Protein AF-F8UI28-F1 (afdb_monomer)

Sequence (110 aa):
MSSPSFADTATGSRAAAPAAPTWDPDAATDPRRIALVTALVFLAAGLPSMVAWTLDERTILGANVWSKPIKFQLSFALHWLTIAWLLSCTDPAARASRGLRRWVLAGGAA

Structure (mmCIF, N/CA/C/O backbone):
data_AF-F8UI28-F1
#
_entry.id   AF-F8UI28-F1
#
loop_
_atom_site.group_PDB
_atom_site.id
_atom_site.type_symbol
_atom_site.label_atom_id
_atom_site.label_alt_id
_atom_site.label_comp_id
_atom_site.label_asym_id
_atom_site.label_entity_id
_atom_site.label_seq_id
_atom_site.pdbx_PDB_ins_code
_atom_site.Cartn_x
_atom_site.Cartn_y
_atom_site.Cartn_z
_atom_site.occupancy
_atom_site.B_iso_or_equiv
_atom_site.auth_seq_id
_atom_site.auth_comp_id
_atom_site.auth_asym_id
_atom_site.auth_atom_id
_atom_site.pdbx_PDB_model_num
ATOM 1 N N . MET A 1 1 ? -6.019 -13.447 -84.567 1.00 49.50 1 MET A N 1
ATOM 2 C CA . MET A 1 1 ? -5.977 -14.855 -84.116 1.00 49.50 1 MET A CA 1
ATOM 3 C C . MET A 1 1 ? -4.525 -15.143 -83.754 1.00 49.50 1 MET A C 1
ATOM 5 O O . MET A 1 1 ? -3.698 -14.943 -84.629 1.00 49.50 1 MET A O 1
ATOM 9 N N . SER A 1 2 ? -4.116 -15.490 -82.532 1.00 44.88 2 SER A N 1
ATOM 10 C CA . SER A 1 2 ? -4.823 -15.735 -81.252 1.00 44.88 2 SER A CA 1
ATOM 11 C C . SER A 1 2 ? -3.765 -15.744 -80.121 1.00 44.88 2 SER A C 1
ATOM 13 O O . SER A 1 2 ? -2.628 -16.092 -80.413 1.00 44.88 2 SER A O 1
ATOM 15 N N . SER A 1 3 ? -4.001 -15.429 -78.841 1.00 53.66 3 SER A N 1
ATOM 16 C CA . SER A 1 3 ? -5.135 -14.830 -78.101 1.00 53.66 3 SER A CA 1
ATOM 17 C C . SER A 1 3 ? -4.620 -14.330 -76.724 1.00 53.66 3 SER A C 1
ATOM 19 O O . SER A 1 3 ? -3.541 -14.761 -76.315 1.00 53.66 3 SER A O 1
ATOM 21 N N . PRO A 1 4 ? -5.333 -13.451 -75.984 1.00 55.69 4 PRO A N 1
ATOM 22 C CA . PRO A 1 4 ? -4.887 -13.002 -74.659 1.00 55.69 4 PRO A CA 1
ATOM 23 C C . PRO A 1 4 ? -5.019 -14.108 -73.597 1.00 55.69 4 PRO A C 1
ATOM 25 O O . PRO A 1 4 ? -6.040 -14.791 -73.525 1.00 55.69 4 PRO A O 1
ATOM 28 N N . SER A 1 5 ? -3.994 -14.264 -72.753 1.00 64.00 5 SER A N 1
ATOM 29 C CA . SER A 1 5 ? -3.984 -15.235 -71.651 1.00 64.00 5 SER A CA 1
ATOM 30 C C . SER A 1 5 ? -4.758 -14.700 -70.443 1.00 64.00 5 SER A C 1
ATOM 32 O O . SER A 1 5 ? -4.239 -13.901 -69.663 1.00 64.00 5 SER A O 1
ATOM 34 N N . PHE A 1 6 ? -6.010 -15.133 -70.293 1.00 58.75 6 PHE A N 1
ATOM 35 C CA . PHE A 1 6 ? -6.830 -14.849 -69.116 1.00 58.75 6 PHE A CA 1
ATOM 36 C C . PHE A 1 6 ? -6.517 -15.866 -68.007 1.00 58.75 6 PHE A C 1
ATOM 38 O O . PHE A 1 6 ? -7.221 -16.858 -67.831 1.00 58.75 6 PHE A O 1
ATOM 45 N N . ALA A 1 7 ? -5.418 -15.634 -67.285 1.00 55.31 7 ALA A N 1
ATOM 46 C CA . ALA A 1 7 ? -5.058 -16.390 -66.087 1.00 55.31 7 ALA A CA 1
ATOM 47 C C . ALA A 1 7 ? -5.752 -15.788 -64.855 1.00 55.31 7 ALA A C 1
ATOM 49 O O . ALA A 1 7 ? -5.140 -15.119 -64.025 1.00 55.31 7 ALA A O 1
ATOM 50 N N . ASP A 1 8 ? -7.058 -16.014 -64.774 1.00 58.47 8 ASP A N 1
ATOM 51 C CA . ASP A 1 8 ? -7.859 -15.720 -63.593 1.00 58.47 8 ASP A CA 1
ATOM 52 C C . ASP A 1 8 ? -7.659 -16.845 -62.570 1.00 58.47 8 ASP A C 1
ATOM 54 O O . ASP A 1 8 ? -7.908 -18.015 -62.866 1.00 58.47 8 ASP A O 1
ATOM 58 N N . THR A 1 9 ? -7.144 -16.538 -61.377 1.00 52.78 9 THR A N 1
ATOM 59 C CA . THR A 1 9 ? -7.265 -17.435 -60.212 1.00 52.78 9 THR A CA 1
ATOM 60 C C . THR A 1 9 ? -6.998 -16.688 -58.911 1.00 52.78 9 THR A C 1
ATOM 62 O O . THR A 1 9 ? -5.879 -16.620 -58.414 1.00 52.78 9 THR A O 1
ATOM 65 N N . ALA A 1 10 ? -8.080 -16.140 -58.360 1.00 52.28 10 ALA A N 1
ATOM 66 C CA . ALA A 1 10 ? -8.328 -15.973 -56.931 1.00 52.28 10 ALA A CA 1
ATOM 67 C C . ALA A 1 10 ? -7.086 -15.877 -56.017 1.00 52.28 10 ALA A C 1
ATOM 69 O O . ALA A 1 10 ? -6.698 -16.853 -55.366 1.00 52.28 10 ALA A O 1
ATOM 70 N N . THR A 1 11 ? -6.574 -14.656 -55.820 1.00 54.12 11 THR A N 1
ATOM 71 C CA . THR A 1 11 ? -5.886 -14.313 -54.566 1.00 54.12 11 THR A CA 1
ATOM 72 C C . THR A 1 11 ? -6.921 -14.363 -53.447 1.00 54.12 11 THR A C 1
ATOM 74 O O . THR A 1 11 ? -7.513 -13.353 -53.066 1.00 54.12 11 THR A O 1
ATOM 77 N N . GLY A 1 12 ? -7.188 -15.573 -52.956 1.00 51.53 12 GLY A N 1
ATOM 78 C CA . GLY A 1 12 ? -8.058 -15.797 -51.820 1.00 51.53 12 GLY A CA 1
ATOM 79 C C . GLY A 1 12 ? -7.513 -15.011 -50.640 1.00 51.53 12 GLY A C 1
ATOM 80 O O . GLY A 1 12 ? -6.440 -15.330 -50.124 1.00 51.53 12 GLY A O 1
ATOM 81 N N . SER A 1 13 ? -8.255 -13.988 -50.214 1.00 56.06 13 SER A N 1
ATOM 82 C CA . SER A 1 13 ? -8.016 -13.320 -48.941 1.00 56.06 13 SER A CA 1
ATOM 83 C C . SER A 1 13 ? -8.230 -14.353 -47.841 1.00 56.06 13 SER A C 1
ATOM 85 O O . SER A 1 13 ? -9.345 -14.571 -47.364 1.00 56.06 13 SER A O 1
ATOM 87 N N . ARG A 1 14 ? -7.151 -15.055 -47.483 1.00 61.28 14 ARG A N 1
ATOM 88 C CA . ARG A 1 14 ? -7.088 -15.914 -46.310 1.00 61.28 14 ARG A CA 1
ATOM 89 C C . ARG A 1 14 ? -7.218 -14.980 -45.120 1.00 61.28 14 ARG A C 1
ATOM 91 O O . ARG A 1 14 ? -6.214 -14.460 -44.637 1.00 61.28 14 ARG A O 1
ATOM 98 N N . ALA A 1 15 ? -8.466 -14.750 -44.709 1.00 62.94 15 ALA A N 1
ATOM 99 C CA . ALA A 1 15 ? -8.810 -13.987 -43.524 1.00 62.94 15 ALA A CA 1
ATOM 100 C C . ALA A 1 15 ? -7.863 -14.425 -42.409 1.00 62.94 15 ALA A C 1
ATOM 102 O O . ALA A 1 15 ? -7.798 -15.615 -42.081 1.00 62.94 15 ALA A O 1
ATOM 103 N N . ALA A 1 16 ? -7.047 -13.486 -41.926 1.00 63.81 16 ALA A N 1
ATOM 104 C CA . ALA A 1 16 ? -6.039 -13.791 -40.930 1.00 63.81 16 ALA A CA 1
ATOM 105 C C . ALA A 1 16 ? -6.771 -14.374 -39.721 1.00 63.81 16 ALA A C 1
ATOM 107 O O . ALA A 1 16 ? -7.583 -13.684 -39.103 1.00 63.81 16 ALA A O 1
ATOM 108 N N . ALA A 1 17 ? -6.536 -15.662 -39.445 1.00 65.12 17 ALA A N 1
ATOM 109 C CA . ALA A 1 17 ? -7.139 -16.325 -38.300 1.00 65.12 17 ALA A CA 1
ATOM 110 C C . ALA A 1 17 ? -6.850 -15.459 -37.064 1.00 65.12 17 ALA A C 1
ATOM 112 O O . ALA A 1 17 ? -5.702 -15.017 -36.926 1.00 65.12 17 ALA A O 1
ATOM 113 N N . PRO A 1 18 ? -7.859 -15.160 -36.223 1.00 70.25 18 PRO A N 1
ATOM 114 C CA . PRO A 1 18 ? -7.683 -14.242 -35.106 1.00 70.25 18 PRO A CA 1
ATOM 115 C C . PRO A 1 18 ? -6.490 -14.718 -34.289 1.00 70.25 18 PRO A C 1
ATOM 117 O O . PRO A 1 18 ? -6.449 -15.884 -33.887 1.00 70.25 18 PRO A O 1
ATOM 120 N N . ALA A 1 19 ? -5.491 -13.842 -34.137 1.00 69.12 19 ALA A N 1
ATOM 121 C CA . ALA A 1 19 ? -4.225 -14.201 -33.518 1.00 69.12 19 ALA A CA 1
ATOM 122 C C . ALA A 1 19 ? -4.517 -14.832 -32.154 1.00 69.12 19 ALA A C 1
ATOM 124 O O . ALA A 1 19 ? -5.116 -14.189 -31.289 1.00 69.12 19 ALA A O 1
ATOM 125 N N . ALA A 1 20 ? -4.162 -16.113 -32.005 1.00 73.38 20 ALA A N 1
ATOM 126 C CA . ALA A 1 20 ? -4.425 -16.848 -30.777 1.00 73.38 20 ALA A CA 1
ATOM 127 C C . ALA A 1 20 ? -3.823 -16.059 -29.605 1.00 73.38 20 ALA A C 1
ATOM 129 O O . ALA A 1 20 ? -2.707 -15.557 -29.760 1.00 73.38 20 ALA A O 1
ATOM 130 N N . PRO A 1 21 ? -4.536 -15.912 -28.471 1.00 76.00 21 PRO A N 1
ATOM 131 C CA . PRO A 1 21 ? -4.087 -15.067 -27.373 1.00 76.00 21 PRO A CA 1
ATOM 132 C C . PRO A 1 21 ? -2.698 -15.516 -26.925 1.00 76.00 21 PRO A C 1
ATOM 134 O O . PRO A 1 21 ? -2.530 -16.581 -26.329 1.00 76.00 21 PRO A O 1
ATOM 137 N N . THR A 1 22 ? -1.693 -14.707 -27.259 1.00 79.25 22 THR A N 1
ATOM 138 C CA . THR A 1 22 ? -0.301 -14.979 -26.931 1.00 79.25 22 THR A CA 1
ATOM 139 C C . THR A 1 22 ? -0.153 -14.796 -25.436 1.00 79.25 22 THR A C 1
ATOM 141 O O . THR A 1 22 ? -0.083 -13.665 -24.950 1.00 79.25 22 THR A O 1
ATOM 144 N N . TRP A 1 23 ? -0.156 -15.906 -24.698 1.00 75.25 23 TRP A N 1
ATOM 145 C CA . TRP A 1 23 ? 0.206 -15.867 -23.292 1.00 75.25 23 TRP A CA 1
ATOM 146 C C . TRP A 1 23 ? 1.634 -15.317 -23.209 1.00 75.25 23 TRP A C 1
ATOM 148 O O . TRP A 1 23 ? 2.550 -15.833 -23.850 1.00 75.25 23 TRP A O 1
ATOM 158 N N . ASP A 1 24 ? 1.797 -14.223 -22.477 1.00 77.06 24 ASP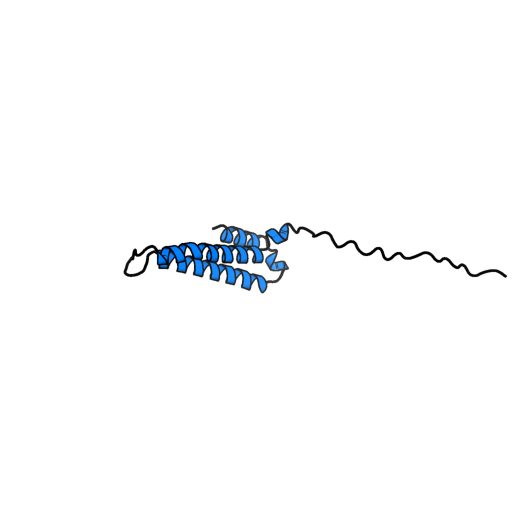 A N 1
ATOM 159 C CA . ASP A 1 24 ? 3.098 -13.621 -22.240 1.00 77.06 24 ASP A CA 1
ATOM 160 C C . ASP A 1 24 ? 3.551 -14.017 -20.822 1.00 77.06 24 ASP A C 1
ATOM 162 O O . ASP A 1 24 ? 2.973 -13.519 -19.845 1.00 77.06 24 ASP A O 1
ATOM 166 N N .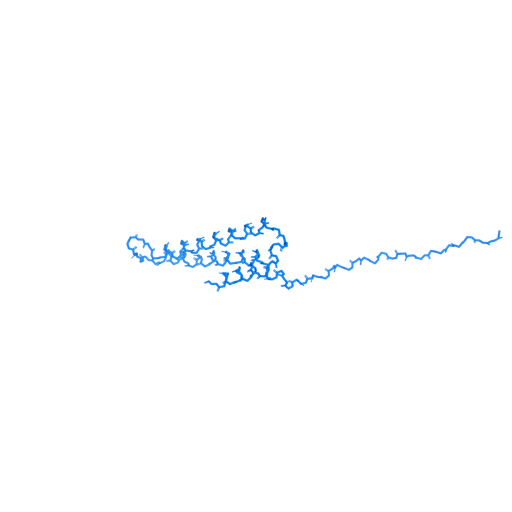 PRO A 1 25 ? 4.539 -14.925 -20.673 1.00 71.12 25 PRO A N 1
ATOM 167 C CA . PRO A 1 25 ? 5.104 -15.260 -19.368 1.00 71.12 25 PRO A CA 1
ATOM 168 C C . PRO A 1 25 ? 5.635 -14.036 -18.623 1.00 71.12 25 PRO A C 1
ATOM 170 O O . PRO A 1 25 ? 5.521 -13.958 -17.396 1.00 71.12 25 PRO A O 1
ATOM 173 N N . ASP A 1 26 ? 6.202 -13.072 -19.344 1.00 72.62 26 ASP A N 1
ATOM 174 C CA . ASP A 1 26 ? 6.863 -11.927 -18.741 1.00 72.62 26 ASP A CA 1
ATOM 175 C C . ASP A 1 26 ? 5.848 -10.890 -18.245 1.00 72.62 26 ASP A C 1
ATOM 177 O O . ASP A 1 26 ? 6.093 -10.276 -17.203 1.00 72.62 26 ASP A O 1
ATOM 181 N N . ALA A 1 27 ? 4.658 -10.802 -18.856 1.00 73.19 27 ALA A N 1
ATOM 182 C CA . ALA A 1 27 ? 3.534 -9.994 -18.367 1.00 73.19 27 ALA A CA 1
ATOM 183 C C . ALA A 1 27 ? 3.043 -10.407 -16.964 1.00 73.19 27 ALA A C 1
ATOM 185 O O . ALA A 1 27 ? 2.557 -9.567 -16.201 1.00 73.19 27 ALA A O 1
ATOM 186 N N . ALA A 1 28 ? 3.206 -11.677 -16.571 1.00 73.75 28 ALA A N 1
ATOM 187 C CA . ALA A 1 28 ? 2.949 -12.108 -15.195 1.00 73.75 28 ALA A CA 1
ATOM 188 C C . ALA A 1 28 ? 3.971 -11.528 -14.197 1.00 73.75 28 ALA A C 1
ATOM 190 O O . ALA A 1 28 ? 3.664 -11.405 -13.011 1.00 73.75 28 ALA A O 1
ATOM 191 N N . THR A 1 29 ? 5.157 -11.140 -14.679 1.00 80.75 29 THR A N 1
ATOM 192 C CA . THR A 1 29 ? 6.268 -10.599 -13.882 1.00 80.75 29 THR A CA 1
ATOM 193 C C . THR A 1 29 ? 6.562 -9.114 -14.139 1.00 80.75 29 THR A C 1
ATOM 195 O O . THR A 1 29 ? 7.605 -8.623 -13.699 1.00 80.75 29 THR A O 1
ATOM 198 N N . ASP A 1 30 ? 5.655 -8.395 -14.816 1.00 87.44 30 ASP A N 1
ATOM 199 C CA . ASP A 1 30 ? 5.723 -6.939 -14.982 1.00 87.44 30 ASP A CA 1
ATOM 200 C C . ASP A 1 30 ? 5.762 -6.252 -13.600 1.00 87.44 30 ASP A C 1
ATOM 202 O O . ASP A 1 30 ? 4.795 -6.367 -12.834 1.00 87.44 30 ASP A O 1
ATOM 206 N N . PRO A 1 31 ? 6.833 -5.500 -13.272 1.00 89.44 31 PRO A N 1
ATOM 207 C CA . PRO A 1 31 ? 6.941 -4.780 -12.007 1.00 89.44 31 PRO A CA 1
ATOM 208 C C . PRO A 1 31 ? 5.750 -3.854 -11.730 1.00 89.44 31 PRO A C 1
ATOM 210 O O . PRO A 1 31 ? 5.330 -3.723 -10.580 1.00 89.44 31 PRO A O 1
ATOM 213 N N . ARG A 1 32 ? 5.163 -3.226 -12.761 1.00 91.88 32 ARG A N 1
ATOM 214 C CA . ARG A 1 32 ? 4.007 -2.336 -12.575 1.00 91.88 32 ARG A CA 1
ATOM 215 C C . ARG A 1 32 ? 2.762 -3.130 -12.182 1.00 91.88 32 ARG A C 1
ATOM 217 O O . ARG A 1 32 ? 2.073 -2.738 -11.241 1.00 91.88 32 ARG A O 1
ATOM 224 N N . ARG A 1 33 ? 2.483 -4.245 -12.864 1.00 90.88 33 ARG A N 1
ATOM 225 C CA . ARG A 1 33 ? 1.388 -5.162 -12.515 1.00 90.88 33 ARG A CA 1
ATOM 226 C C . ARG A 1 33 ? 1.530 -5.706 -11.094 1.00 90.88 33 ARG A C 1
ATOM 228 O O . ARG A 1 33 ? 0.542 -5.705 -10.366 1.00 90.88 33 ARG A O 1
ATOM 235 N N . ILE A 1 34 ? 2.735 -6.114 -10.691 1.00 92.81 34 ILE A N 1
ATOM 236 C CA . ILE A 1 34 ? 3.018 -6.592 -9.327 1.00 92.81 34 ILE A CA 1
ATOM 237 C C . ILE A 1 34 ? 2.689 -5.498 -8.305 1.00 92.81 34 ILE A C 1
ATOM 239 O O . ILE A 1 34 ? 1.871 -5.730 -7.421 1.00 92.81 34 ILE A O 1
ATOM 243 N N . ALA A 1 35 ? 3.229 -4.287 -8.479 1.00 94.50 35 ALA A N 1
ATOM 244 C CA . ALA A 1 35 ? 2.975 -3.164 -7.576 1.00 94.50 35 ALA A CA 1
ATOM 245 C C . ALA A 1 35 ? 1.474 -2.821 -7.443 1.00 94.50 35 ALA A C 1
ATOM 247 O O . ALA A 1 35 ? 0.992 -2.580 -6.337 1.00 94.50 35 ALA A O 1
ATOM 248 N N . LEU A 1 36 ? 0.709 -2.858 -8.543 1.00 95.81 36 LEU A N 1
ATOM 249 C CA . LEU A 1 36 ? -0.747 -2.660 -8.507 1.00 95.81 36 LEU A CA 1
ATOM 250 C C . LEU A 1 36 ? -1.477 -3.777 -7.749 1.00 95.81 36 LEU A C 1
ATOM 252 O O . LEU A 1 36 ? -2.370 -3.487 -6.954 1.00 95.81 36 LEU A O 1
ATOM 256 N N . VAL A 1 37 ? -1.108 -5.042 -7.968 1.00 95.31 37 VAL A N 1
ATOM 257 C CA . VAL A 1 37 ? -1.709 -6.180 -7.254 1.00 95.31 37 VAL A CA 1
ATOM 258 C C . VAL A 1 37 ? -1.402 -6.097 -5.759 1.00 95.31 37 VAL A C 1
ATOM 260 O O . VAL A 1 37 ? -2.322 -6.224 -4.956 1.00 95.31 37 VAL A O 1
ATOM 263 N N . THR A 1 38 ? -0.160 -5.800 -5.370 1.00 95.88 38 THR A N 1
ATOM 264 C CA . THR A 1 38 ? 0.215 -5.610 -3.961 1.00 95.88 38 THR A CA 1
ATOM 265 C C . THR A 1 38 ? -0.575 -4.460 -3.321 1.00 95.88 38 THR A C 1
ATOM 267 O O . THR A 1 38 ? -1.116 -4.630 -2.229 1.00 95.88 38 THR A O 1
ATOM 270 N N . ALA A 1 39 ? -0.746 -3.323 -4.010 1.00 97.56 39 ALA A N 1
ATOM 271 C CA . ALA A 1 39 ? -1.581 -2.223 -3.518 1.00 97.56 39 ALA A CA 1
ATOM 272 C C . ALA A 1 39 ? -3.041 -2.654 -3.270 1.00 97.56 39 ALA A C 1
ATOM 274 O O . ALA A 1 39 ? -3.613 -2.341 -2.223 1.00 97.56 39 ALA A O 1
ATOM 275 N N . LEU A 1 40 ? -3.633 -3.413 -4.201 1.00 97.88 40 LEU A N 1
ATOM 276 C CA . LEU A 1 40 ? -4.992 -3.949 -4.070 1.00 97.88 40 LEU A CA 1
ATOM 277 C C . LEU A 1 40 ? -5.115 -4.977 -2.935 1.00 97.88 40 LEU A C 1
ATOM 279 O O . LEU A 1 40 ? -6.124 -4.971 -2.233 1.00 97.88 40 LEU A O 1
ATOM 283 N N . VAL A 1 41 ? -4.097 -5.814 -2.709 1.00 97.25 41 VAL A N 1
ATOM 284 C CA . VAL A 1 41 ? -4.054 -6.756 -1.576 1.00 97.25 41 VAL A CA 1
ATOM 285 C C . VAL A 1 41 ? -4.072 -6.008 -0.241 1.00 97.25 41 VAL A C 1
ATOM 287 O O . VAL A 1 41 ? -4.850 -6.372 0.639 1.00 97.25 41 VAL A O 1
ATOM 290 N N . PHE A 1 42 ? -3.302 -4.924 -0.095 1.00 98.06 42 PHE A N 1
ATOM 291 C CA . PHE A 1 42 ? -3.340 -4.106 1.122 1.00 98.06 42 PHE A CA 1
ATOM 292 C C . PHE A 1 42 ? -4.688 -3.395 1.327 1.00 98.06 42 PHE A C 1
ATOM 294 O O . PHE A 1 42 ? -5.177 -3.355 2.457 1.00 98.06 42 PHE A O 1
ATOM 301 N N . LEU A 1 43 ? -5.339 -2.905 0.262 1.00 98.06 43 LEU A N 1
ATOM 302 C CA . LEU A 1 43 ? -6.704 -2.359 0.355 1.00 98.06 43 LEU A CA 1
ATOM 303 C C . LEU A 1 43 ? -7.726 -3.428 0.770 1.00 98.06 43 LEU A C 1
ATOM 305 O O . LEU A 1 43 ? -8.544 -3.182 1.655 1.00 98.06 43 LEU A O 1
ATOM 309 N N . ALA A 1 44 ? -7.654 -4.625 0.184 1.00 97.88 44 ALA A N 1
ATOM 310 C CA . ALA A 1 44 ? -8.528 -5.744 0.528 1.00 97.88 44 ALA A CA 1
ATOM 311 C C . ALA A 1 44 ? -8.322 -6.213 1.980 1.00 97.88 44 ALA A C 1
ATOM 313 O O . ALA A 1 44 ? -9.299 -6.459 2.684 1.00 97.88 44 ALA A O 1
ATOM 314 N N . ALA A 1 45 ? -7.075 -6.255 2.465 1.00 96.38 45 ALA A N 1
ATOM 315 C CA . ALA A 1 45 ? -6.742 -6.529 3.868 1.00 96.38 45 ALA A CA 1
ATOM 316 C C . ALA A 1 45 ? -7.228 -5.426 4.837 1.00 96.38 45 ALA A C 1
ATOM 318 O O . ALA A 1 45 ? -7.456 -5.688 6.023 1.00 96.38 45 ALA A O 1
ATOM 319 N N . GLY A 1 46 ? -7.447 -4.209 4.328 1.00 97.44 46 GLY A N 1
ATOM 320 C CA . GLY A 1 46 ? -8.114 -3.122 5.044 1.00 97.44 46 GLY A CA 1
ATOM 321 C C . GLY A 1 46 ? -9.549 -3.458 5.453 1.00 97.44 46 GLY A C 1
ATOM 322 O O . GLY A 1 46 ? -9.950 -3.147 6.573 1.00 97.44 46 GLY A O 1
ATOM 323 N N . LEU A 1 47 ? -10.306 -4.156 4.600 1.00 97.94 47 LEU A N 1
ATOM 324 C CA . LEU A 1 47 ? -11.727 -4.456 4.822 1.00 97.94 47 LEU A CA 1
ATOM 325 C C . LEU A 1 47 ? -12.014 -5.225 6.130 1.00 97.94 47 LEU A C 1
ATOM 327 O O . LEU A 1 47 ? -12.798 -4.714 6.932 1.00 97.94 47 LEU A O 1
ATOM 331 N N . PRO A 1 48 ? -11.390 -6.386 6.433 1.00 97.69 48 PRO A N 1
ATOM 332 C CA . PRO A 1 48 ? -11.617 -7.069 7.709 1.00 97.69 48 PRO A CA 1
ATOM 333 C C . PRO A 1 48 ? -11.149 -6.238 8.912 1.00 97.69 48 PRO A C 1
ATOM 335 O O . PRO A 1 48 ? -11.736 -6.342 9.985 1.00 97.69 48 PRO A O 1
ATOM 338 N N . SER A 1 49 ? -10.148 -5.369 8.738 1.00 97.38 49 SER A N 1
ATOM 339 C CA . SER A 1 49 ? -9.676 -4.477 9.806 1.00 97.38 49 SER A CA 1
ATOM 340 C C . SER A 1 49 ? -10.665 -3.338 10.083 1.00 97.38 49 SER A C 1
ATOM 342 O O . SER A 1 49 ? -10.843 -2.954 11.235 1.00 97.38 49 SER A O 1
ATOM 344 N N . MET A 1 50 ? -11.358 -2.835 9.054 1.00 97.56 50 MET A N 1
ATOM 345 C CA . MET A 1 50 ? -12.473 -1.890 9.194 1.00 97.56 50 MET A CA 1
ATOM 346 C C . MET A 1 50 ? -13.698 -2.539 9.847 1.00 97.56 50 MET A C 1
ATOM 348 O O . MET A 1 50 ? -14.300 -1.933 10.728 1.00 97.56 50 MET A O 1
ATOM 352 N N . VAL A 1 51 ? -14.037 -3.779 9.476 1.00 98.12 51 VAL A N 1
ATOM 353 C CA . VAL A 1 51 ? -15.106 -4.541 10.147 1.00 98.12 51 VAL A CA 1
ATOM 354 C C . VAL A 1 51 ? -14.765 -4.736 11.625 1.00 98.12 51 VAL A C 1
ATOM 356 O O . VAL A 1 51 ? -15.568 -4.397 12.490 1.00 98.12 51 VAL A O 1
ATOM 359 N N . ALA A 1 52 ? -13.550 -5.188 11.938 1.00 96.88 52 ALA A N 1
ATOM 3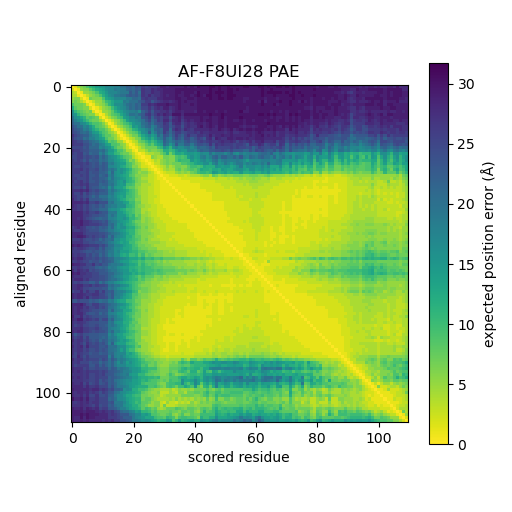60 C CA . ALA A 1 52 ? -13.124 -5.378 13.319 1.00 96.88 52 ALA A CA 1
ATOM 361 C C . ALA A 1 52 ? -13.092 -4.062 14.124 1.00 96.88 52 ALA A C 1
ATOM 363 O O . ALA A 1 52 ? -13.511 -4.056 15.275 1.00 96.88 52 ALA A O 1
ATOM 364 N N . TRP A 1 53 ? -12.728 -2.927 13.513 1.00 97.19 53 TRP A N 1
ATOM 365 C CA . TRP A 1 53 ? -12.835 -1.598 14.140 1.00 97.19 53 TRP A CA 1
ATOM 366 C C . TRP A 1 53 ? -14.268 -1.238 14.574 1.00 97.19 53 TRP A C 1
ATOM 368 O O . TRP A 1 53 ? -14.434 -0.551 15.578 1.00 97.19 53 TRP A O 1
ATOM 378 N N . THR A 1 54 ? -15.299 -1.724 13.869 1.00 96.44 54 THR A N 1
ATOM 379 C CA . THR A 1 54 ? -16.711 -1.525 14.265 1.00 96.44 54 THR A CA 1
ATOM 380 C C . THR A 1 54 ? -17.227 -2.512 15.316 1.00 96.44 54 THR A C 1
ATOM 382 O O . THR A 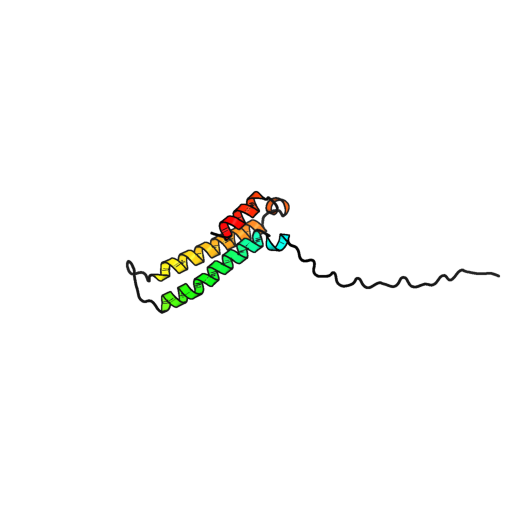1 54 ? -18.248 -2.234 15.936 1.00 96.44 54 THR A O 1
ATOM 385 N N . LEU A 1 55 ? -16.555 -3.654 15.513 1.00 97.38 55 LEU A N 1
ATOM 386 C CA . LEU A 1 55 ? -17.012 -4.748 16.387 1.00 97.38 55 LEU A CA 1
ATOM 387 C C . LEU A 1 55 ? -16.195 -4.896 17.681 1.00 97.38 55 LEU A C 1
ATOM 389 O O . LEU A 1 55 ? -16.643 -5.546 18.621 1.00 97.38 55 LEU A O 1
ATOM 393 N N . ASP A 1 56 ? -14.985 -4.341 17.723 1.00 96.31 56 ASP A N 1
ATOM 394 C CA . ASP A 1 56 ? -14.045 -4.466 18.834 1.00 96.31 56 ASP A CA 1
ATOM 395 C C . ASP A 1 56 ? -13.825 -3.103 19.492 1.00 96.31 56 ASP A C 1
ATOM 397 O O . ASP A 1 56 ? -13.070 -2.268 18.995 1.00 96.31 56 ASP A O 1
ATOM 401 N N . GLU A 1 57 ? -14.484 -2.884 20.629 1.00 96.00 57 GLU A N 1
ATOM 402 C CA . GLU A 1 57 ? -14.464 -1.624 21.383 1.00 96.00 57 GLU A CA 1
ATOM 403 C C . GLU A 1 57 ? -13.139 -1.360 22.126 1.00 96.00 57 GLU A C 1
ATOM 405 O O . GLU A 1 57 ? -12.974 -0.311 22.754 1.00 96.00 57 GLU A O 1
ATOM 410 N N . ARG A 1 58 ? -12.166 -2.285 22.083 1.00 97.12 58 ARG A N 1
ATOM 411 C CA . ARG A 1 58 ? -10.908 -2.138 22.829 1.00 97.12 58 ARG A CA 1
ATOM 412 C C . ARG A 1 58 ? -10.138 -0.899 22.380 1.00 97.12 58 ARG A C 1
ATOM 414 O O . ARG A 1 58 ? -9.881 -0.684 21.192 1.00 97.12 58 ARG A O 1
ATOM 421 N N . THR A 1 59 ? -9.673 -0.125 23.358 1.00 97.06 59 THR A N 1
ATOM 422 C CA . THR A 1 59 ? -8.834 1.056 23.135 1.00 97.06 59 THR A CA 1
ATOM 423 C C . THR A 1 59 ? -7.454 0.907 23.773 1.00 97.06 59 THR A C 1
ATOM 425 O O . THR A 1 59 ? -7.276 0.253 24.798 1.00 97.06 59 THR A O 1
ATOM 428 N N . ILE A 1 60 ? -6.457 1.536 23.153 1.00 95.81 60 ILE A 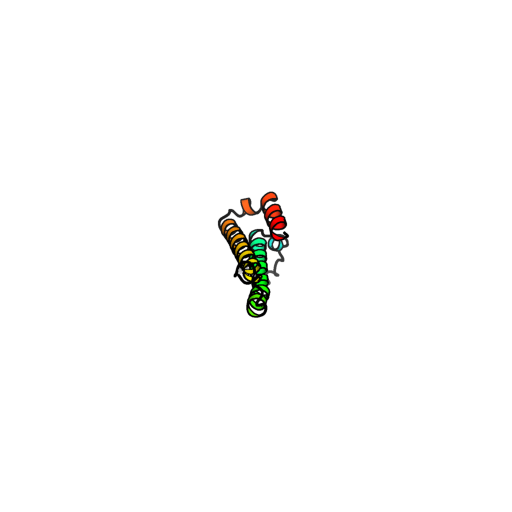N 1
ATOM 429 C CA . ILE A 1 60 ? -5.108 1.730 23.690 1.00 95.81 60 ILE A CA 1
ATOM 430 C C . ILE A 1 60 ? -4.827 3.229 23.594 1.00 95.81 60 ILE A C 1
ATOM 432 O O . ILE A 1 60 ? -4.872 3.792 22.501 1.00 95.81 60 ILE A O 1
ATOM 436 N N . LEU A 1 61 ? -4.554 3.877 24.732 1.00 95.06 61 LEU A N 1
ATOM 437 C CA . LEU A 1 61 ? -4.366 5.336 24.824 1.00 95.06 61 LEU A CA 1
ATOM 438 C C . LEU A 1 61 ? -5.552 6.134 24.231 1.00 95.06 61 LEU A C 1
ATOM 440 O O . LEU A 1 61 ? -5.360 7.136 23.549 1.00 95.06 61 LEU A O 1
ATOM 444 N N . GLY A 1 62 ? -6.785 5.655 24.442 1.00 95.00 62 GLY A N 1
ATOM 445 C CA . GLY A 1 62 ? -8.012 6.285 23.935 1.00 95.00 62 GLY A CA 1
ATOM 446 C C . GLY A 1 62 ? -8.307 6.066 22.443 1.00 95.00 62 GLY A C 1
ATOM 447 O O . GLY A 1 62 ? -9.360 6.480 21.973 1.00 95.00 62 GLY A O 1
ATOM 448 N N . ALA A 1 63 ? -7.432 5.387 21.693 1.00 95.12 63 ALA A N 1
ATOM 449 C CA . ALA A 1 63 ? -7.663 5.037 20.291 1.00 95.12 63 ALA A CA 1
ATOM 450 C C . ALA A 1 63 ? -8.044 3.556 20.140 1.00 95.12 63 ALA A C 1
ATOM 452 O O . ALA A 1 63 ? -7.408 2.692 20.742 1.00 95.12 63 ALA A O 1
ATOM 453 N N . ASN A 1 64 ? -9.038 3.245 19.300 1.00 97.12 64 ASN A N 1
ATOM 454 C CA . ASN A 1 64 ? -9.433 1.863 18.993 1.00 97.12 64 ASN A CA 1
ATOM 455 C C . ASN A 1 64 ? -8.237 1.055 18.439 1.00 97.12 64 ASN A C 1
ATOM 457 O O . ASN A 1 64 ? -7.514 1.558 17.571 1.00 97.12 64 ASN A O 1
ATOM 461 N N . VAL A 1 65 ? -8.043 -0.185 18.903 1.00 97.25 65 VAL A N 1
ATOM 462 C CA . VAL A 1 65 ? -6.908 -1.066 18.542 1.00 97.25 65 VAL A CA 1
ATOM 463 C C . VAL A 1 65 ? -6.711 -1.203 17.022 1.00 97.25 65 VAL A C 1
ATOM 465 O O . VAL A 1 65 ? -5.582 -1.101 16.531 1.00 97.25 65 VAL A O 1
ATOM 468 N N . TRP A 1 66 ? -7.795 -1.342 16.256 1.00 97.81 66 TRP A N 1
ATOM 469 C CA . TRP A 1 66 ? -7.776 -1.528 14.798 1.00 97.81 66 TRP A CA 1
ATOM 470 C C . TRP A 1 66 ? -7.430 -0.255 14.016 1.00 97.81 66 TRP A C 1
ATOM 472 O O . TRP A 1 66 ? -7.048 -0.314 12.845 1.00 97.81 66 TRP A O 1
ATOM 482 N N . SER A 1 67 ? -7.429 0.903 14.685 1.00 96.69 67 SER A N 1
ATOM 483 C CA . SER A 1 67 ? -7.014 2.185 14.103 1.00 96.69 67 SER A CA 1
ATOM 484 C C . SER A 1 67 ? -5.550 2.204 13.650 1.00 96.69 67 SER A C 1
ATOM 486 O O . SER A 1 67 ? -5.175 3.109 12.900 1.00 96.69 67 SER A O 1
ATOM 488 N N . LYS A 1 68 ? -4.711 1.274 14.135 1.00 94.44 68 LYS A N 1
ATOM 489 C CA . LYS A 1 68 ? -3.321 1.081 13.688 1.00 94.44 68 LYS A CA 1
ATOM 490 C C . LYS A 1 68 ? -3.246 0.208 12.420 1.00 94.44 68 LYS A C 1
ATOM 492 O O . LYS A 1 68 ? -2.762 0.742 11.422 1.00 94.44 68 LYS A O 1
ATOM 497 N N . PRO A 1 69 ? -3.759 -1.046 12.397 1.00 96.75 69 PRO A N 1
ATOM 498 C CA . PRO A 1 69 ? -3.868 -1.864 11.184 1.00 96.75 69 PRO A CA 1
ATOM 499 C C . PRO A 1 69 ? -4.392 -1.110 9.957 1.00 96.75 69 PRO A C 1
ATOM 501 O O . PRO A 1 69 ? -3.703 -1.081 8.941 1.00 96.75 69 PRO A O 1
ATOM 504 N N . ILE A 1 70 ? -5.523 -0.402 10.082 1.00 97.81 70 ILE A N 1
ATOM 505 C CA . ILE A 1 70 ? -6.139 0.337 8.964 1.00 97.81 70 ILE A CA 1
ATOM 506 C C . ILE A 1 70 ? -5.179 1.385 8.382 1.00 97.81 70 ILE A C 1
ATOM 508 O O . ILE A 1 70 ? -5.015 1.476 7.167 1.00 97.81 70 ILE A O 1
ATOM 512 N N . LYS A 1 71 ? -4.501 2.166 9.238 1.00 96.81 71 LYS A N 1
ATOM 513 C CA . LYS A 1 71 ? -3.530 3.177 8.783 1.00 96.81 71 LYS A CA 1
ATOM 514 C C . LYS A 1 71 ? -2.320 2.534 8.109 1.00 96.81 71 LYS A C 1
ATOM 516 O O . LYS A 1 71 ? -1.827 3.077 7.124 1.00 96.81 71 LYS A O 1
ATOM 521 N N . PHE A 1 72 ? -1.854 1.394 8.616 1.00 97.12 72 PHE A N 1
ATOM 522 C CA . PHE A 1 72 ? -0.727 0.657 8.045 1.00 97.12 72 PHE A CA 1
ATOM 523 C C . PHE A 1 72 ? -1.076 0.115 6.652 1.00 97.12 72 PHE A C 1
ATOM 525 O O . PHE A 1 72 ? -0.384 0.423 5.687 1.00 97.12 72 PHE A O 1
ATOM 532 N N . GLN A 1 73 ? -2.205 -0.586 6.527 1.00 97.94 73 GLN A N 1
ATOM 533 C CA . GLN A 1 73 ? -2.727 -1.111 5.260 1.00 97.94 73 GLN A CA 1
ATOM 534 C C . GLN A 1 73 ? -2.939 0.001 4.225 1.00 97.94 73 GLN A C 1
ATOM 536 O O . GLN A 1 73 ? -2.463 -0.115 3.098 1.00 97.94 73 GLN A O 1
ATOM 541 N N . LEU A 1 74 ? -3.563 1.119 4.613 1.00 98.00 74 LEU A N 1
ATOM 542 C CA . LEU A 1 74 ? -3.748 2.269 3.724 1.00 98.00 74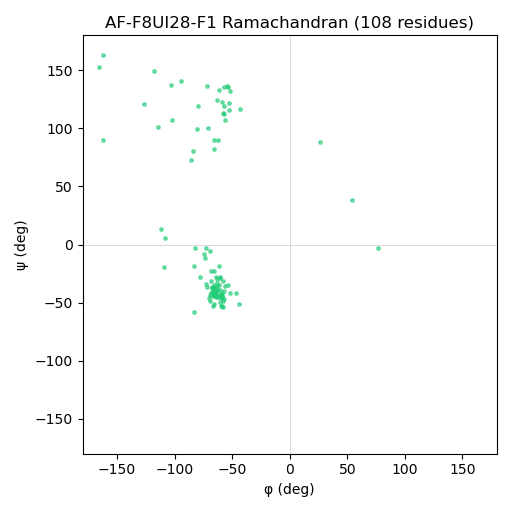 LEU A CA 1
ATOM 543 C C . LEU A 1 74 ? -2.409 2.891 3.291 1.00 98.00 74 LEU A C 1
ATOM 545 O O . LEU A 1 74 ? -2.243 3.233 2.122 1.00 98.00 74 LEU A O 1
ATOM 549 N N . SER A 1 75 ? -1.437 2.998 4.202 1.00 97.94 75 SER A N 1
ATOM 550 C CA . SER A 1 75 ? -0.101 3.529 3.888 1.00 97.94 75 SER A CA 1
ATOM 551 C C . SER A 1 75 ? 0.650 2.633 2.902 1.00 97.94 75 SER A C 1
ATOM 553 O O . SER A 1 75 ? 1.236 3.136 1.947 1.00 97.94 75 SER A O 1
ATOM 555 N N . PHE A 1 76 ? 0.592 1.310 3.084 1.00 97.00 76 PHE A N 1
ATOM 556 C CA . PHE A 1 76 ? 1.200 0.348 2.162 1.00 97.00 76 PHE A CA 1
ATOM 557 C C . PHE A 1 76 ? 0.499 0.330 0.799 1.00 97.00 76 PHE A C 1
ATOM 559 O O . PHE A 1 76 ? 1.176 0.329 -0.228 1.00 97.00 76 PHE A O 1
ATOM 566 N N . ALA A 1 77 ? -0.834 0.401 0.766 1.00 97.94 77 ALA A N 1
ATOM 567 C CA . ALA A 1 77 ? -1.589 0.531 -0.476 1.00 97.94 77 ALA A CA 1
ATOM 568 C C . ALA A 1 77 ? -1.186 1.788 -1.267 1.00 97.94 77 ALA A C 1
ATOM 570 O O . ALA A 1 77 ? -0.886 1.698 -2.458 1.00 97.94 77 ALA A O 1
ATOM 571 N N . LEU A 1 78 ? -1.119 2.948 -0.605 1.00 98.31 78 LEU A N 1
ATOM 572 C CA . LEU A 1 78 ? -0.694 4.211 -1.220 1.00 98.31 78 LEU A CA 1
ATOM 573 C C . LEU A 1 78 ? 0.777 4.181 -1.656 1.00 98.31 78 LEU A C 1
ATOM 575 O O . LEU A 1 78 ? 1.101 4.678 -2.736 1.00 98.31 78 LEU A O 1
ATOM 579 N N . HIS A 1 79 ? 1.662 3.566 -0.867 1.00 97.19 79 HIS A N 1
ATOM 580 C CA . HIS A 1 79 ? 3.063 3.374 -1.237 1.00 97.19 79 HIS A CA 1
ATOM 581 C C . HIS A 1 79 ? 3.186 2.551 -2.526 1.00 97.19 79 HIS A C 1
ATOM 583 O O . HIS A 1 79 ? 3.780 3.013 -3.499 1.00 97.19 79 HIS A O 1
ATOM 589 N N . TRP A 1 80 ? 2.558 1.376 -2.582 1.00 97.38 80 TRP A N 1
ATOM 590 C CA . TRP A 1 80 ? 2.606 0.501 -3.755 1.00 97.38 80 TRP A CA 1
ATOM 591 C C . TRP A 1 80 ? 1.914 1.094 -4.987 1.00 97.38 80 TRP A C 1
ATOM 593 O O . TRP A 1 80 ? 2.423 0.951 -6.099 1.00 97.38 80 TRP A O 1
ATOM 603 N N . LEU A 1 81 ? 0.829 1.852 -4.802 1.00 97.69 81 LEU A N 1
ATOM 604 C CA . LEU A 1 81 ? 0.209 2.633 -5.873 1.00 97.69 81 LEU A CA 1
ATOM 605 C C . LEU A 1 81 ? 1.155 3.726 -6.404 1.00 97.69 81 LEU A C 1
ATOM 607 O O . LEU A 1 81 ? 1.231 3.940 -7.613 1.00 97.69 81 LEU A O 1
ATOM 611 N N . THR A 1 82 ? 1.931 4.367 -5.524 1.00 97.44 82 THR A N 1
ATOM 612 C CA . THR A 1 82 ? 2.958 5.350 -5.909 1.00 97.44 82 THR A CA 1
ATOM 613 C C . THR A 1 82 ? 4.094 4.685 -6.691 1.00 97.44 82 THR A C 1
ATOM 615 O O . THR A 1 82 ? 4.489 5.196 -7.737 1.00 97.44 82 THR A O 1
ATOM 618 N N . ILE A 1 83 ? 4.573 3.510 -6.264 1.00 95.44 83 ILE A N 1
ATOM 619 C CA . ILE A 1 83 ? 5.559 2.721 -7.023 1.00 95.44 83 ILE A CA 1
ATOM 620 C C . ILE A 1 83 ? 5.005 2.340 -8.406 1.00 95.44 83 ILE A C 1
ATOM 622 O O . ILE A 1 83 ? 5.684 2.539 -9.413 1.00 95.44 83 ILE A O 1
ATOM 626 N N . ALA A 1 84 ? 3.758 1.871 -8.495 1.00 95.19 84 ALA A N 1
ATOM 627 C CA . ALA A 1 84 ? 3.108 1.557 -9.768 1.00 95.19 84 ALA A CA 1
ATOM 628 C C . ALA A 1 84 ? 2.958 2.780 -10.696 1.00 95.19 84 ALA A C 1
ATOM 630 O O . ALA A 1 84 ? 3.076 2.650 -11.920 1.00 95.19 84 ALA A O 1
ATOM 631 N N . TRP A 1 85 ? 2.718 3.966 -10.128 1.00 95.69 85 TRP A N 1
ATOM 632 C CA . TRP A 1 85 ? 2.664 5.226 -10.867 1.00 95.69 85 TRP A CA 1
ATOM 633 C C . TRP A 1 85 ? 4.049 5.641 -11.379 1.00 95.69 85 TRP A C 1
ATOM 635 O O . TRP A 1 85 ? 4.198 5.869 -12.580 1.00 95.69 85 TRP A O 1
ATOM 645 N N . LEU A 1 86 ? 5.086 5.629 -10.537 1.00 93.88 86 LEU A N 1
ATOM 646 C CA . LEU A 1 86 ? 6.467 5.916 -10.953 1.00 93.88 86 LEU A CA 1
ATOM 647 C C . LEU A 1 86 ? 6.948 4.947 -12.047 1.00 93.88 86 LEU A C 1
ATOM 649 O O . LEU A 1 86 ? 7.528 5.366 -13.051 1.00 93.88 86 LEU A O 1
ATOM 653 N N . LEU A 1 87 ? 6.618 3.658 -11.917 1.00 92.06 87 LEU A N 1
ATOM 654 C CA . LEU A 1 87 ? 6.873 2.656 -12.951 1.00 92.06 87 LEU A CA 1
ATOM 655 C C . LEU A 1 87 ? 6.112 2.949 -14.250 1.00 92.06 87 LEU A C 1
ATOM 657 O O . LEU A 1 87 ? 6.614 2.614 -15.317 1.00 92.06 87 LEU A O 1
ATOM 661 N N . SER A 1 88 ? 4.937 3.586 -14.217 1.00 90.94 88 SER A N 1
ATOM 662 C CA . SER A 1 88 ? 4.233 3.988 -15.446 1.00 90.94 88 SER A CA 1
ATOM 663 C C . SER A 1 88 ? 4.955 5.108 -16.209 1.00 90.94 88 SER A C 1
ATOM 665 O O . SER A 1 88 ? 4.948 5.084 -17.437 1.00 90.94 88 SER A O 1
ATOM 667 N N . CYS A 1 89 ? 5.657 5.996 -15.496 1.00 90.75 89 CYS A N 1
ATOM 668 C CA . CYS A 1 89 ? 6.471 7.085 -16.050 1.00 90.75 89 CYS A CA 1
ATOM 669 C C . CYS A 1 89 ? 7.885 6.649 -16.489 1.00 90.75 89 CYS A C 1
ATOM 671 O O . CYS A 1 89 ? 8.656 7.469 -16.980 1.00 90.75 89 CYS A O 1
ATOM 673 N N . THR A 1 90 ? 8.253 5.381 -16.279 1.00 87.62 90 THR A N 1
ATOM 674 C CA . THR A 1 90 ? 9.597 4.851 -16.551 1.00 87.62 90 THR A CA 1
ATOM 675 C C . THR A 1 90 ? 9.675 4.205 -17.939 1.00 87.62 90 THR A C 1
ATOM 677 O O . THR A 1 90 ? 8.759 3.489 -18.349 1.00 87.62 90 THR A O 1
ATOM 680 N N . ASP A 1 91 ? 10.795 4.404 -18.639 1.00 83.94 91 ASP A N 1
ATOM 681 C CA . ASP A 1 91 ? 11.082 3.786 -19.941 1.00 83.94 91 ASP A CA 1
ATOM 682 C C . ASP A 1 91 ? 10.933 2.240 -19.892 1.00 83.94 91 ASP A C 1
ATOM 684 O O . ASP A 1 91 ? 11.399 1.607 -18.932 1.00 83.94 91 ASP A O 1
ATOM 688 N N . PRO A 1 92 ? 10.292 1.590 -20.891 1.00 76.62 92 PRO A N 1
ATOM 689 C CA . PRO A 1 92 ? 10.249 0.129 -21.011 1.00 76.62 92 PRO A CA 1
ATOM 690 C C . PRO A 1 92 ? 11.605 -0.576 -20.816 1.00 76.62 92 PRO A C 1
ATOM 692 O O . PRO A 1 92 ? 11.665 -1.578 -20.101 1.00 76.62 92 PRO A O 1
ATOM 695 N N . ALA A 1 93 ? 12.695 -0.043 -21.374 1.00 73.56 93 ALA A N 1
ATOM 696 C CA . ALA A 1 93 ? 14.036 -0.613 -21.256 1.00 73.56 93 ALA A CA 1
ATOM 697 C C . ALA A 1 93 ? 14.580 -0.541 -19.818 1.00 73.56 93 ALA A C 1
ATOM 699 O O . ALA A 1 93 ? 15.219 -1.482 -19.344 1.00 73.56 93 ALA A O 1
ATOM 700 N N . ALA A 1 94 ? 14.275 0.533 -19.083 1.00 73.44 94 ALA A N 1
ATOM 701 C CA . ALA A 1 94 ? 14.651 0.666 -17.675 1.00 73.44 94 ALA A CA 1
ATOM 702 C C . ALA A 1 94 ? 13.821 -0.264 -16.764 1.00 73.44 94 ALA A C 1
ATOM 704 O O . ALA A 1 94 ? 14.367 -0.868 -15.833 1.00 73.44 94 ALA A O 1
ATOM 705 N N . ARG A 1 95 ? 12.528 -0.466 -17.068 1.00 73.00 95 ARG A N 1
ATOM 706 C CA . ARG A 1 95 ? 11.666 -1.452 -16.379 1.00 73.00 95 ARG A CA 1
ATOM 707 C C . ARG A 1 95 ? 12.124 -2.899 -16.563 1.00 73.00 95 ARG A C 1
ATOM 709 O O . ARG A 1 95 ? 11.990 -3.690 -15.633 1.00 73.00 95 ARG A O 1
ATOM 716 N N . ALA A 1 96 ? 12.710 -3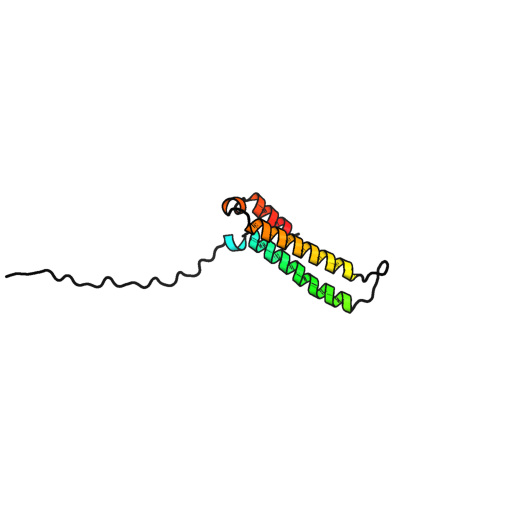.234 -17.713 1.00 71.81 96 ALA A N 1
ATOM 717 C CA . ALA A 1 96 ? 13.270 -4.559 -17.984 1.00 71.81 96 ALA A CA 1
ATOM 718 C C . ALA A 1 96 ? 14.537 -4.887 -17.156 1.00 71.81 96 ALA A C 1
ATOM 720 O O . ALA A 1 96 ? 15.043 -6.013 -17.201 1.00 71.81 96 ALA A O 1
ATOM 721 N N . SER A 1 97 ? 15.069 -3.935 -16.378 1.00 79.50 97 SER A N 1
ATOM 722 C CA . SER A 1 97 ? 16.251 -4.171 -15.548 1.00 79.50 97 SER A CA 1
ATOM 723 C C . SER A 1 97 ? 15.995 -5.237 -14.468 1.00 79.50 97 SER A C 1
ATOM 725 O O . SER A 1 97 ? 15.096 -5.149 -13.627 1.00 79.50 97 SER A O 1
ATOM 727 N N . ARG A 1 98 ? 16.837 -6.281 -14.465 1.00 78.06 98 ARG A N 1
ATOM 728 C CA . ARG A 1 98 ? 16.681 -7.452 -13.577 1.00 78.06 98 ARG A CA 1
ATOM 729 C C . ARG A 1 98 ? 16.732 -7.082 -12.089 1.00 78.06 98 ARG A C 1
ATOM 731 O O . ARG A 1 98 ? 16.127 -7.779 -11.279 1.00 78.06 98 ARG A O 1
ATOM 738 N N . GLY A 1 99 ? 17.447 -6.009 -11.739 1.00 82.62 99 GLY A N 1
ATOM 739 C CA . GLY A 1 99 ? 17.529 -5.476 -10.376 1.00 82.62 99 GLY A CA 1
ATOM 740 C C . GLY A 1 99 ? 16.197 -4.901 -9.894 1.00 82.62 99 GLY A C 1
ATOM 741 O O . GLY A 1 99 ? 15.689 -5.347 -8.870 1.00 82.62 99 GLY A O 1
ATOM 742 N N . LEU A 1 100 ? 15.592 -3.993 -10.668 1.00 81.38 100 LEU A N 1
ATOM 743 C CA . LEU A 1 100 ? 14.298 -3.383 -10.345 1.00 81.38 100 LEU A CA 1
ATOM 744 C C . LEU A 1 100 ? 13.191 -4.435 -10.231 1.00 81.38 100 LEU A C 1
ATOM 746 O O . LEU A 1 100 ? 12.457 -4.454 -9.246 1.00 81.38 100 LEU A O 1
ATOM 750 N N . ARG A 1 101 ? 13.123 -5.370 -11.187 1.00 81.50 101 ARG A N 1
ATOM 751 C CA . ARG A 1 101 ? 12.156 -6.477 -11.156 1.00 81.50 101 ARG A CA 1
ATOM 752 C C . ARG A 1 101 ? 12.319 -7.363 -9.917 1.00 81.50 101 ARG A C 1
ATOM 754 O O . ARG A 1 101 ? 11.323 -7.701 -9.290 1.00 81.50 101 ARG A O 1
ATOM 761 N N . ARG A 1 102 ? 13.554 -7.697 -9.518 1.00 85.12 102 ARG A N 1
ATOM 762 C CA . ARG A 1 102 ? 13.821 -8.441 -8.270 1.00 85.12 102 ARG A CA 1
ATOM 763 C C . ARG A 1 102 ? 13.447 -7.647 -7.020 1.00 85.12 102 ARG A C 1
ATOM 765 O O . ARG A 1 102 ? 12.895 -8.238 -6.103 1.00 85.12 102 ARG A O 1
ATOM 772 N N . TRP A 1 103 ? 13.725 -6.345 -6.983 1.00 87.12 103 TRP A N 1
ATOM 773 C CA . TRP A 1 103 ? 13.388 -5.493 -5.840 1.00 87.12 103 TRP A CA 1
ATOM 774 C C . TRP A 1 103 ? 11.872 -5.350 -5.661 1.00 87.12 103 TRP A C 1
ATOM 776 O O . TRP A 1 103 ? 11.374 -5.538 -4.556 1.00 87.12 103 TRP A O 1
ATOM 786 N N . VAL A 1 104 ? 11.127 -5.127 -6.750 1.00 84.25 104 VAL A N 1
ATOM 787 C CA . VAL A 1 104 ? 9.655 -5.075 -6.723 1.00 84.25 104 VAL A CA 1
ATOM 788 C C . VAL A 1 104 ? 9.046 -6.427 -6.340 1.00 84.25 104 VAL A C 1
ATOM 790 O O . VAL A 1 104 ? 8.130 -6.458 -5.526 1.00 84.25 104 VAL A 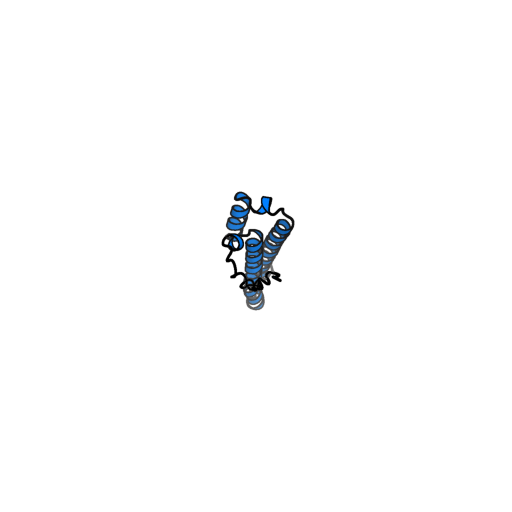O 1
ATOM 793 N N . LEU A 1 105 ? 9.574 -7.544 -6.857 1.00 83.19 105 LEU A N 1
ATOM 794 C CA . LEU A 1 105 ? 9.141 -8.890 -6.456 1.00 83.19 105 LEU A CA 1
ATOM 795 C C . LEU A 1 105 ? 9.411 -9.175 -4.970 1.00 83.19 105 LEU A C 1
ATOM 797 O O . LEU A 1 105 ? 8.538 -9.701 -4.291 1.00 83.19 105 LEU A O 1
ATOM 801 N N . ALA A 1 106 ? 10.600 -8.832 -4.467 1.00 83.62 106 ALA A N 1
ATOM 802 C CA . ALA A 1 106 ? 10.972 -9.069 -3.073 1.00 83.62 106 ALA A CA 1
ATOM 803 C C . ALA A 1 106 ? 10.185 -8.174 -2.106 1.00 83.62 106 ALA A C 1
ATOM 805 O O . ALA A 1 106 ? 9.696 -8.660 -1.093 1.00 83.62 106 ALA A O 1
ATOM 806 N N . GLY A 1 107 ? 10.023 -6.88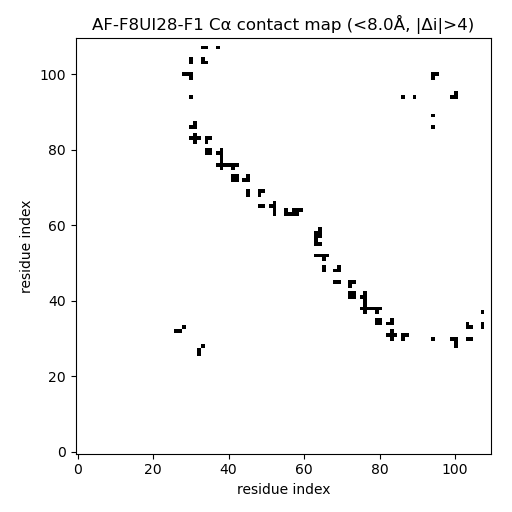8 -2.432 1.00 80.38 107 GLY A N 1
ATOM 807 C CA . GLY A 1 107 ? 9.223 -5.961 -1.635 1.00 80.38 107 GLY A CA 1
ATOM 808 C C . GLY A 1 107 ? 7.732 -6.295 -1.665 1.00 80.38 107 GLY A C 1
ATOM 809 O O . GLY A 1 107 ? 7.066 -6.169 -0.647 1.00 80.38 107 GLY A O 1
ATOM 810 N N . GLY A 1 108 ? 7.201 -6.740 -2.808 1.00 71.62 108 GLY A N 1
ATOM 811 C CA . GLY A 1 108 ? 5.790 -7.114 -2.949 1.00 71.62 108 GLY A CA 1
ATOM 812 C C . GLY A 1 108 ? 5.419 -8.454 -2.304 1.00 71.62 108 GLY A C 1
ATOM 813 O O . GLY A 1 108 ? 4.235 -8.782 -2.260 1.00 71.62 108 GLY A O 1
ATOM 814 N N . ALA A 1 109 ? 6.415 -9.214 -1.833 1.00 71.06 109 ALA A N 1
ATOM 815 C CA . ALA A 1 109 ? 6.274 -10.491 -1.133 1.00 71.06 109 ALA A CA 1
ATOM 816 C C . ALA A 1 109 ? 6.593 -10.404 0.377 1.00 71.06 109 ALA A C 1
ATOM 818 O O . ALA A 1 109 ? 6.629 -11.443 1.039 1.00 71.06 109 ALA A O 1
ATOM 819 N N . ALA A 1 110 ? 6.847 -9.195 0.896 1.00 58.12 110 ALA A N 1
ATOM 820 C CA . ALA A 1 110 ? 7.138 -8.896 2.301 1.00 58.12 110 ALA A CA 1
ATOM 821 C C . ALA A 1 110 ? 5.945 -8.222 3.003 1.00 58.12 110 ALA A C 1
ATOM 823 O O . ALA A 1 110 ? 5.773 -8.501 4.210 1.00 58.12 110 ALA A O 1
#

Mean predicted aligned error: 11.34 Å

Radius of gyration: 27.38 Å; Cα contacts (8 Å, |Δi|>4): 76; chains: 1; bounding box: 34×24×109 Å

Nearest PDB structures (foldseek):
  6t5a-assembly1_A  TM=3.437E-01  e=3.640E+00  Human alphaherpesvirus 1

Organism: NCBI:txid358574

Solvent-accessible surface area (backbone atoms only — not comparable to full-atom values): 6538 Å² total; per-residue (Å²): 141,86,80,86,84,82,84,81,75,80,87,70,81,72,71,77,70,77,77,71,86,75,82,55,77,61,69,79,61,33,49,43,59,50,26,44,50,41,14,50,49,27,50,58,60,26,50,66,34,54,53,44,49,77,74,45,86,53,59,57,96,89,39,49,62,36,64,52,59,35,54,51,24,51,50,50,17,52,50,26,42,48,53,24,50,55,50,68,77,46,56,72,74,66,62,67,33,68,64,58,36,49,48,46,55,54,61,66,74,108

Foldseek 3Di:
DDDDDPPDDDPDPPPPDPPDPPDDPCVVLQLLVLLQVLLVVLVVQLVVLVVCQVVQPDDDPNHRPSVVSNVVSNVSSVVSVVVSVVSVVDDPVVSPDPVSSVVSVVVSVD

Secondary structure (DSSP, 8-state):
----------------PPPP----TGGGG-HHHHHHHHHHHHHHHHHHHHHHHHH---EETTEETTHHHHHHHHHHHHHHHHHHHHHHTS-HHHHT-HHHHHHHHHHTT-

pLDDT: mean 84.19, std 15.16, range [44.88, 98.31]